Protein AF-A0A519WW58-F1 (afdb_monomer)

Solvent-accessible surface area (backbone atoms only — not comparable to full-atom values): 4530 Å² total; per-residue (Å²): 138,80,89,84,72,72,93,82,86,86,81,83,81,91,70,92,46,54,84,92,35,90,82,34,73,79,92,52,85,65,66,76,53,73,54,50,68,59,52,52,50,49,51,49,22,73,76,65,74,54,84,78,87,68,80,76,89,50,70,79,81,72,108

Secondary structure (DSSP, 8-state):
---S--------------SS-TT-----TTHHHHTHHHHHHHHHHHHHS----SSS--GGGT-

Sequence (63 aa):
SNLDIGKMDSIFIDEDDTIPNKLGVKGIGEVGIVGVAAAIANAIFNATGKRVRNLPITPDKLL

Mean predicted aligned error: 3.98 Å

Foldseek 3Di:
DDPPDDDDDDDDDDDQDPPVHNVSDDDCPVVVCPCPQVVVQVVCCVVQVQRDPDDDDDVVSRD

Structure (mmCIF, N/CA/C/O backbone):
data_AF-A0A519WW58-F1
#
_entry.id   AF-A0A519WW58-F1
#
loop_
_atom_site.group_PDB
_atom_site.id
_atom_site.type_symbol
_atom_site.label_atom_id
_atom_site.label_alt_id
_atom_site.label_comp_id
_atom_site.label_asym_id
_atom_site.label_entity_id
_atom_site.label_seq_id
_atom_site.pdbx_PDB_ins_code
_atom_site.Cartn_x
_atom_site.Cartn_y
_atom_site.Cartn_z
_atom_site.occupancy
_atom_site.B_iso_or_equiv
_atom_site.auth_seq_id
_atom_site.auth_comp_id
_atom_site.auth_asym_id
_atom_site.auth_atom_id
_atom_site.pdbx_PDB_model_num
ATOM 1 N N . SER A 1 1 ? 14.763 -5.263 17.529 1.00 62.44 1 SER A N 1
ATOM 2 C CA . SER A 1 1 ? 14.091 -4.029 17.070 1.00 62.44 1 SER A CA 1
ATOM 3 C C . SER A 1 1 ? 13.499 -4.324 15.703 1.00 62.44 1 SER A C 1
ATOM 5 O O . SER A 1 1 ? 14.124 -5.093 14.990 1.00 62.44 1 SER A O 1
ATOM 7 N N . ASN A 1 2 ? 12.330 -3.767 15.361 1.00 82.94 2 ASN A N 1
ATOM 8 C CA . ASN A 1 2 ? 11.510 -4.094 14.175 1.00 82.94 2 ASN A CA 1
ATOM 9 C C . ASN A 1 2 ? 10.461 -5.215 14.376 1.00 82.94 2 ASN A C 1
ATOM 11 O O . ASN A 1 2 ? 10.548 -6.274 13.767 1.00 82.94 2 ASN A O 1
ATOM 15 N N . LEU A 1 3 ? 9.485 -4.984 15.262 1.00 93.50 3 LEU A N 1
ATOM 16 C CA . LEU A 1 3 ? 8.384 -5.928 15.518 1.00 93.50 3 LEU A CA 1
ATOM 17 C C . LEU A 1 3 ? 7.166 -5.712 14.599 1.00 93.50 3 LEU A C 1
ATOM 19 O O . LEU A 1 3 ? 6.319 -6.593 14.512 1.00 93.50 3 LEU A O 1
ATOM 23 N N . ASP A 1 4 ? 7.089 -4.566 13.919 1.00 93.81 4 ASP A N 1
ATOM 24 C CA . ASP A 1 4 ? 5.898 -4.142 13.169 1.00 93.81 4 ASP A CA 1
ATOM 25 C C . ASP A 1 4 ? 5.961 -4.472 11.667 1.00 93.81 4 ASP A C 1
ATOM 27 O O . ASP A 1 4 ? 4.966 -4.335 10.955 1.00 93.81 4 ASP A O 1
ATOM 31 N N . ILE A 1 5 ? 7.120 -4.901 11.158 1.00 94.19 5 ILE A N 1
ATOM 32 C CA . ILE A 1 5 ? 7.281 -5.257 9.745 1.00 94.19 5 ILE A CA 1
ATOM 33 C C . ILE A 1 5 ? 6.867 -6.713 9.525 1.00 94.19 5 ILE A C 1
ATOM 35 O O . ILE A 1 5 ? 7.507 -7.648 10.005 1.00 94.19 5 ILE A O 1
ATOM 39 N N . GLY A 1 6 ? 5.784 -6.888 8.768 1.00 89.69 6 GLY A N 1
ATOM 40 C CA . GLY A 1 6 ? 5.307 -8.189 8.306 1.00 89.69 6 GLY A CA 1
ATOM 41 C C . GLY A 1 6 ? 6.056 -8.710 7.074 1.00 89.69 6 GLY A C 1
ATOM 42 O O . GLY A 1 6 ? 7.065 -8.155 6.636 1.00 89.69 6 GLY A O 1
ATOM 43 N N . LYS A 1 7 ? 5.529 -9.785 6.478 1.00 94.81 7 LYS A N 1
ATOM 44 C CA . LYS A 1 7 ? 6.032 -10.320 5.206 1.00 94.81 7 LYS A CA 1
ATOM 45 C C . LYS A 1 7 ? 5.861 -9.278 4.096 1.00 94.81 7 LYS A C 1
ATOM 47 O O . LYS A 1 7 ? 4.770 -8.742 3.922 1.00 94.81 7 LYS A O 1
ATOM 52 N N . MET A 1 8 ? 6.922 -9.037 3.332 1.00 94.25 8 MET A N 1
ATOM 53 C CA . MET A 1 8 ? 6.910 -8.171 2.156 1.00 94.25 8 MET A CA 1
ATOM 54 C C . MET A 1 8 ? 7.423 -8.958 0.958 1.00 94.25 8 MET A C 1
ATOM 56 O O . MET A 1 8 ? 8.462 -9.606 1.052 1.00 94.25 8 MET A O 1
ATOM 60 N N . ASP A 1 9 ? 6.704 -8.869 -0.154 1.00 96.06 9 ASP A N 1
ATOM 61 C CA . ASP A 1 9 ? 7.115 -9.414 -1.443 1.00 96.06 9 ASP A CA 1
ATOM 62 C C . ASP A 1 9 ? 7.163 -8.260 -2.456 1.00 96.06 9 ASP A C 1
ATOM 64 O O . ASP A 1 9 ? 6.344 -7.339 -2.398 1.00 96.06 9 ASP A O 1
ATOM 68 N N . SER A 1 10 ? 8.119 -8.301 -3.382 1.00 93.50 10 SER A N 1
ATOM 69 C CA . SER A 1 10 ? 8.214 -7.356 -4.494 1.00 93.50 10 SER A CA 1
ATOM 70 C C . SER A 1 10 ? 8.336 -8.111 -5.809 1.00 93.50 10 SER A C 1
ATOM 72 O O . SER A 1 10 ? 8.952 -9.173 -5.890 1.00 93.50 10 SER A O 1
ATOM 74 N N . ILE A 1 11 ? 7.708 -7.563 -6.844 1.00 95.31 11 ILE A N 1
ATOM 75 C CA . ILE A 1 11 ? 7.723 -8.124 -8.189 1.00 95.31 11 ILE A CA 1
ATOM 76 C C . ILE A 1 11 ? 8.140 -7.001 -9.125 1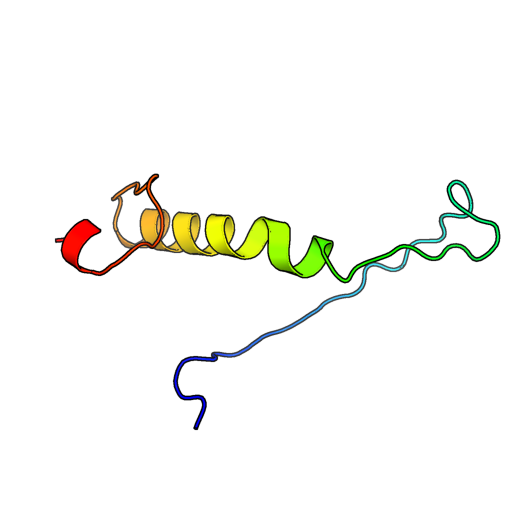.00 95.31 11 ILE A C 1
ATOM 78 O O . ILE A 1 11 ? 7.567 -5.911 -9.086 1.00 95.31 11 ILE A O 1
ATOM 82 N N . PHE A 1 12 ? 9.138 -7.277 -9.955 1.00 91.38 12 PHE A N 1
ATOM 83 C CA . PHE A 1 12 ? 9.507 -6.403 -11.056 1.00 91.38 12 PHE A CA 1
ATOM 84 C C . PHE A 1 12 ? 8.741 -6.841 -12.297 1.00 91.38 12 PHE A C 1
ATOM 86 O O . PHE A 1 12 ? 8.676 -8.030 -12.607 1.00 91.38 12 PHE A O 1
ATOM 93 N N . ILE A 1 13 ? 8.136 -5.871 -12.972 1.00 90.81 13 ILE A N 1
ATOM 94 C CA . ILE A 1 13 ? 7.511 -6.093 -14.270 1.00 90.81 13 ILE A CA 1
ATOM 95 C C . ILE A 1 13 ? 8.620 -5.977 -15.309 1.00 90.81 13 ILE A C 1
ATOM 97 O O . ILE A 1 13 ? 9.351 -4.988 -15.310 1.00 90.81 13 ILE A O 1
ATOM 101 N N . ASP A 1 14 ? 8.751 -6.999 -16.149 1.00 89.19 14 ASP A N 1
ATOM 102 C CA . ASP A 1 14 ? 9.674 -6.975 -17.277 1.00 89.19 14 ASP A CA 1
ATOM 103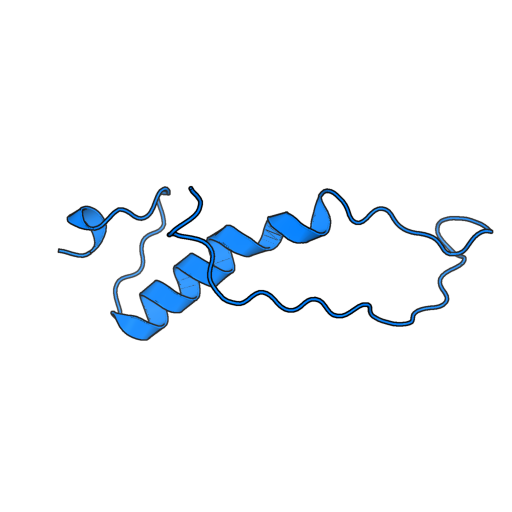 C C . ASP A 1 14 ? 9.047 -6.153 -18.408 1.00 89.19 14 ASP A C 1
ATOM 105 O O . ASP A 1 14 ? 7.973 -6.490 -18.914 1.00 89.19 14 ASP A O 1
ATOM 109 N N . GLU A 1 15 ? 9.671 -5.029 -18.740 1.00 88.12 15 GLU A N 1
ATOM 110 C CA . GLU A 1 15 ? 9.193 -4.080 -19.742 1.00 88.12 15 GLU A CA 1
ATOM 111 C C . GLU A 1 15 ? 10.393 -3.475 -20.475 1.00 88.12 15 GLU A C 1
ATOM 113 O O . GLU A 1 15 ? 11.309 -2.943 -19.846 1.00 88.12 15 GLU A O 1
ATOM 118 N N . ASP A 1 16 ? 10.362 -3.519 -21.808 1.00 90.62 16 ASP A N 1
ATOM 119 C CA . ASP A 1 16 ? 11.294 -2.784 -22.662 1.00 90.62 16 ASP A CA 1
ATOM 120 C C . ASP A 1 16 ? 10.649 -1.456 -23.080 1.00 90.62 16 ASP A C 1
ATOM 122 O O . ASP A 1 16 ? 9.744 -1.425 -23.917 1.00 90.62 16 ASP A O 1
ATOM 126 N N . ASP A 1 17 ? 11.085 -0.355 -22.461 1.00 91.69 17 ASP A N 1
ATOM 127 C CA . ASP A 1 17 ? 10.577 0.984 -22.760 1.00 91.69 17 ASP A CA 1
ATOM 128 C C . ASP A 1 17 ? 11.705 1.995 -22.978 1.00 91.69 17 ASP A C 1
ATOM 130 O O . ASP A 1 17 ? 12.185 2.656 -22.056 1.00 91.69 17 ASP A O 1
ATOM 134 N N . THR A 1 18 ? 12.083 2.164 -24.242 1.00 95.56 18 THR A N 1
ATOM 135 C CA . THR A 1 18 ? 13.119 3.111 -24.675 1.00 95.56 18 THR A CA 1
ATOM 136 C C . THR A 1 18 ? 12.596 4.524 -24.962 1.00 95.56 18 THR A C 1
ATOM 138 O O . THR A 1 18 ? 13.385 5.397 -25.340 1.00 95.56 18 THR A O 1
ATOM 141 N N . ILE A 1 19 ? 11.295 4.793 -24.766 1.00 95.25 19 ILE A N 1
ATOM 142 C CA . ILE A 1 19 ? 10.693 6.115 -25.021 1.00 95.25 19 ILE A CA 1
ATOM 143 C C . ILE A 1 19 ? 11.291 7.192 -24.093 1.00 95.25 19 ILE A C 1
ATOM 145 O O . ILE A 1 19 ? 11.675 8.252 -24.598 1.00 95.25 19 ILE A O 1
ATOM 149 N N . PRO A 1 20 ? 11.423 6.978 -22.764 1.00 92.25 20 PRO A N 1
ATOM 150 C CA . PRO A 1 20 ? 11.924 8.006 -21.853 1.00 92.25 20 PRO A CA 1
ATOM 151 C C . PRO A 1 20 ? 13.443 8.187 -21.932 1.00 92.25 20 PRO A C 1
ATOM 153 O O . PRO A 1 20 ? 13.952 9.280 -21.687 1.00 92.25 20 PRO A O 1
ATOM 156 N N . ASN A 1 21 ? 14.187 7.113 -22.216 1.00 93.25 21 ASN A N 1
ATOM 157 C CA . ASN A 1 21 ? 15.637 7.141 -22.390 1.00 93.25 21 ASN A CA 1
ATOM 158 C C . ASN A 1 21 ? 16.147 5.893 -23.127 1.00 93.25 21 ASN A C 1
ATOM 160 O O . ASN A 1 21 ? 15.549 4.825 -23.071 1.00 93.25 21 ASN A O 1
ATOM 164 N N . LYS A 1 22 ? 17.329 6.017 -23.743 1.00 93.88 22 LYS A N 1
ATOM 165 C CA . LYS A 1 22 ? 17.977 4.945 -24.521 1.00 93.88 22 LYS A CA 1
ATOM 166 C C . LYS A 1 22 ? 18.334 3.692 -23.715 1.00 93.88 22 LYS A C 1
ATOM 168 O O . LYS A 1 22 ? 18.6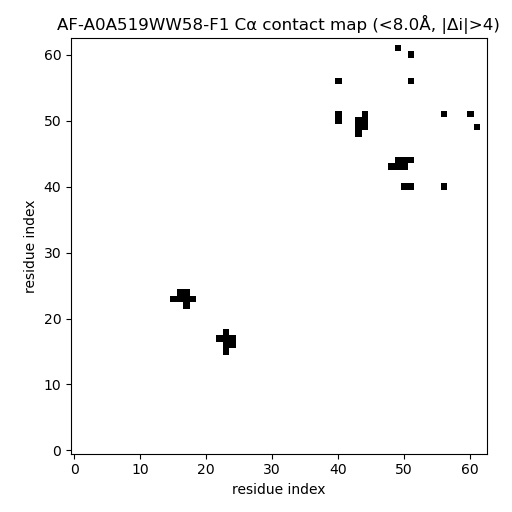12 2.667 -24.322 1.00 93.88 22 LYS A O 1
ATOM 173 N N . LEU A 1 23 ? 18.413 3.796 -22.387 1.00 93.50 23 LEU A N 1
ATOM 174 C CA . LEU A 1 23 ? 18.771 2.676 -21.514 1.00 93.50 23 LEU A CA 1
ATOM 175 C C . LEU A 1 23 ? 17.553 1.836 -21.115 1.00 93.50 23 LEU A C 1
ATOM 177 O O . LEU A 1 23 ? 17.737 0.784 -20.516 1.00 93.50 23 LEU A O 1
ATOM 181 N N . GLY A 1 24 ? 16.333 2.299 -21.399 1.00 91.88 24 GLY A N 1
ATOM 182 C CA . GLY A 1 24 ? 15.111 1.594 -21.020 1.00 91.88 24 GLY A CA 1
ATOM 183 C C . GLY A 1 24 ? 14.787 1.640 -19.522 1.00 91.88 24 GLY A C 1
ATOM 184 O O . GLY A 1 24 ? 13.910 0.922 -19.055 1.00 91.88 24 GLY A O 1
ATOM 185 N N . VAL A 1 25 ? 15.504 2.450 -18.731 1.00 91.12 25 VAL A N 1
ATOM 186 C CA . VAL A 1 25 ? 15.405 2.425 -17.260 1.00 91.12 25 VAL A CA 1
ATOM 187 C C . VAL A 1 25 ? 14.438 3.474 -16.725 1.00 91.12 25 VAL A C 1
ATOM 189 O O . VAL A 1 25 ? 14.306 4.562 -17.280 1.00 91.12 25 VAL A O 1
ATOM 192 N N . LYS A 1 26 ? 13.796 3.193 -15.590 1.00 91.50 26 LYS A N 1
ATOM 193 C CA . LYS A 1 26 ? 12.880 4.123 -14.914 1.00 91.50 26 LYS A CA 1
ATOM 194 C C . LYS A 1 26 ? 13.231 4.233 -13.431 1.00 91.50 26 LYS A C 1
ATOM 196 O O . LYS A 1 26 ? 13.757 3.298 -12.831 1.00 91.50 26 LYS A O 1
ATOM 201 N N . GLY A 1 27 ? 12.944 5.386 -12.832 1.00 90.50 27 GLY A N 1
ATOM 202 C CA . GLY A 1 27 ? 13.091 5.579 -11.389 1.00 90.50 27 GLY A CA 1
ATOM 203 C C . GLY A 1 27 ? 11.960 4.891 -10.621 1.00 90.50 27 GLY A C 1
ATOM 204 O O . GLY A 1 27 ? 10.798 5.050 -10.982 1.00 90.50 27 GLY A O 1
ATOM 205 N N . ILE A 1 28 ? 12.290 4.156 -9.551 1.00 92.44 28 ILE A N 1
ATOM 206 C CA . ILE A 1 28 ? 11.302 3.416 -8.736 1.00 92.44 28 ILE A CA 1
ATOM 207 C C . ILE A 1 28 ? 11.259 3.834 -7.258 1.00 92.44 28 ILE A C 1
ATOM 209 O O . ILE A 1 28 ? 10.360 3.421 -6.528 1.00 92.44 28 ILE A O 1
ATOM 213 N N . GLY A 1 29 ? 12.201 4.673 -6.811 1.00 92.69 29 GLY A N 1
ATOM 214 C CA . GLY A 1 29 ? 12.3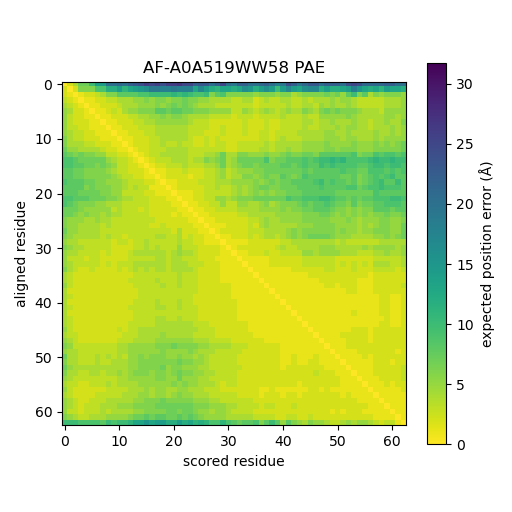61 5.025 -5.394 1.00 92.69 29 GLY A CA 1
ATOM 215 C C . GLY A 1 29 ? 11.109 5.640 -4.761 1.00 92.69 29 GLY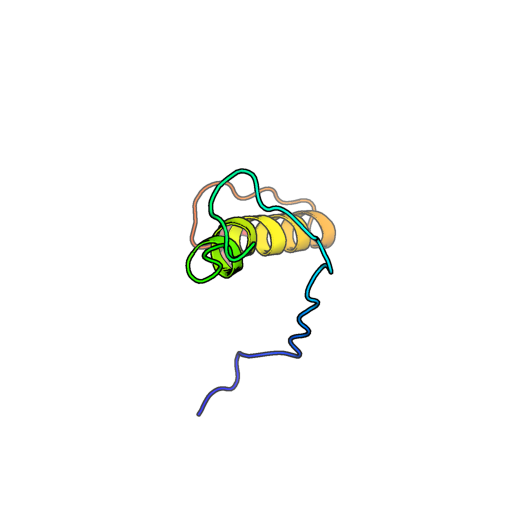 A C 1
ATOM 216 O O . GLY A 1 29 ? 10.764 5.303 -3.634 1.00 92.69 29 GLY A O 1
ATOM 217 N N . GLU A 1 30 ? 10.394 6.488 -5.501 1.00 95.62 30 GLU A N 1
ATOM 218 C CA . GLU A 1 30 ? 9.144 7.098 -5.032 1.00 95.62 30 GLU A CA 1
ATOM 219 C C . GLU A 1 30 ? 7.935 6.193 -5.296 1.00 95.62 30 GLU A C 1
ATOM 221 O O . GLU A 1 30 ? 7.078 6.020 -4.432 1.00 95.62 30 GLU A O 1
ATOM 226 N N . VAL A 1 31 ? 7.877 5.558 -6.470 1.00 92.38 31 VAL A N 1
ATOM 227 C CA . VAL A 1 31 ? 6.725 4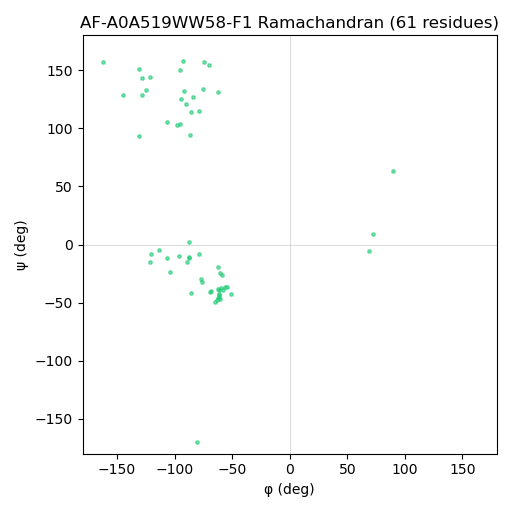.755 -6.915 1.00 92.38 31 VAL A CA 1
ATOM 228 C C . VAL A 1 31 ? 6.385 3.642 -5.922 1.00 92.38 31 VAL A C 1
ATOM 230 O O . VAL A 1 31 ? 5.207 3.389 -5.667 1.00 92.38 31 VAL A O 1
ATOM 233 N N . GLY A 1 32 ? 7.399 3.028 -5.303 1.00 92.38 32 GLY A N 1
ATOM 234 C CA . GLY A 1 32 ? 7.207 1.952 -4.330 1.00 92.38 32 GLY A CA 1
ATOM 235 C C . GLY A 1 32 ? 6.391 2.337 -3.089 1.00 92.38 32 GLY A C 1
ATOM 236 O O . GLY A 1 32 ? 5.778 1.459 -2.485 1.00 92.38 32 GLY A O 1
ATOM 237 N N . ILE A 1 33 ? 6.337 3.622 -2.710 1.00 95.81 33 ILE A N 1
ATOM 238 C CA . ILE A 1 33 ? 5.634 4.071 -1.495 1.00 95.81 33 ILE A CA 1
ATOM 239 C C . ILE A 1 33 ? 4.287 4.756 -1.775 1.00 95.81 33 ILE A C 1
ATOM 241 O O . ILE A 1 33 ? 3.407 4.729 -0.912 1.00 95.81 33 ILE A O 1
ATOM 245 N N . VAL A 1 34 ? 4.080 5.314 -2.978 1.00 96.75 34 VAL A N 1
ATOM 246 C CA . VAL A 1 34 ? 2.907 6.156 -3.322 1.00 96.75 34 VAL A CA 1
ATOM 247 C C . VAL A 1 34 ? 1.569 5.493 -2.966 1.00 96.75 34 VAL A C 1
ATOM 249 O O . VAL A 1 34 ? 0.675 6.145 -2.429 1.00 96.75 34 VAL A O 1
ATOM 252 N N . GLY A 1 35 ? 1.421 4.193 -3.236 1.00 96.12 35 GLY A N 1
ATOM 253 C CA . GLY A 1 35 ? 0.167 3.463 -3.018 1.00 96.12 35 GLY A CA 1
ATOM 254 C C . GLY A 1 35 ? -0.019 2.864 -1.619 1.00 96.12 35 GLY A C 1
ATOM 255 O O . GLY A 1 35 ? -1.123 2.427 -1.289 1.00 96.12 35 GLY A O 1
ATOM 256 N N . VAL A 1 36 ? 1.023 2.828 -0.784 1.00 96.81 36 VAL A N 1
ATOM 257 C CA . VAL A 1 36 ? 1.054 1.974 0.419 1.00 96.81 36 VAL A CA 1
ATOM 258 C C . VAL A 1 36 ? 0.000 2.382 1.449 1.00 96.81 36 VAL A C 1
ATOM 260 O O . VAL A 1 36 ? -0.787 1.546 1.894 1.00 96.81 36 VAL A O 1
ATOM 263 N N . ALA A 1 37 ? -0.084 3.671 1.796 1.00 97.38 37 ALA A N 1
ATOM 264 C CA . ALA A 1 37 ? -1.055 4.148 2.786 1.00 97.38 37 ALA A CA 1
ATOM 265 C C . ALA A 1 37 ? -2.510 3.921 2.335 1.00 97.38 37 ALA A C 1
ATOM 267 O O . ALA A 1 37 ? -3.362 3.541 3.140 1.00 97.38 37 ALA A O 1
ATOM 268 N N . ALA A 1 38 ? -2.793 4.103 1.041 1.00 97.69 38 ALA A N 1
ATOM 269 C CA . ALA A 1 38 ? -4.117 3.871 0.471 1.00 97.69 38 ALA A CA 1
ATOM 270 C C . ALA A 1 38 ? -4.483 2.376 0.454 1.00 97.69 38 ALA A C 1
ATOM 272 O O . ALA A 1 38 ? -5.616 2.023 0.789 1.00 97.69 38 ALA A O 1
ATOM 273 N N . ALA A 1 39 ? -3.530 1.498 0.123 1.00 97.81 39 ALA A N 1
ATOM 274 C CA . ALA A 1 39 ? -3.719 0.048 0.164 1.00 97.81 39 ALA A CA 1
ATOM 275 C C . ALA A 1 39 ? -4.057 -0.434 1.585 1.00 97.81 39 ALA A C 1
ATOM 277 O O . ALA A 1 39 ? -5.053 -1.135 1.775 1.00 97.81 39 ALA A O 1
ATOM 278 N N . ILE A 1 40 ? -3.309 0.027 2.595 1.00 97.44 40 ILE A N 1
ATOM 279 C CA . ILE A 1 40 ? -3.586 -0.271 4.010 1.00 97.44 40 ILE A CA 1
ATOM 280 C C . ILE A 1 40 ? -4.961 0.278 4.420 1.00 97.44 40 ILE A C 1
ATOM 282 O O . ILE A 1 40 ? -5.761 -0.439 5.021 1.00 97.44 40 ILE A O 1
ATOM 286 N N . ALA A 1 41 ? -5.294 1.518 4.050 1.00 98.31 41 ALA A N 1
ATOM 287 C CA . ALA A 1 41 ? -6.602 2.100 4.353 1.00 98.31 41 ALA A CA 1
ATOM 288 C C . ALA A 1 41 ? -7.761 1.296 3.737 1.00 98.31 41 ALA A C 1
ATOM 290 O O . ALA A 1 41 ? -8.833 1.184 4.343 1.00 98.31 41 ALA A O 1
ATOM 291 N N . ASN A 1 42 ? -7.580 0.759 2.526 1.00 98.50 42 ASN A N 1
ATOM 292 C CA . ASN A 1 42 ? -8.553 -0.112 1.862 1.00 98.50 42 ASN A CA 1
ATOM 293 C C . ASN A 1 42 ? -8.678 -1.464 2.566 1.00 98.50 42 ASN A C 1
ATOM 295 O O . ASN A 1 42 ? -9.801 -1.925 2.751 1.00 98.50 42 ASN A O 1
ATOM 299 N N . ALA A 1 43 ? -7.572 -2.051 3.027 1.00 98.25 43 ALA A N 1
ATOM 300 C CA . ALA A 1 43 ? -7.596 -3.275 3.824 1.00 98.25 43 ALA A CA 1
ATOM 301 C C . ALA A 1 43 ? -8.363 -3.084 5.145 1.00 98.25 43 ALA A C 1
ATOM 303 O O . ALA A 1 43 ? -9.208 -3.908 5.489 1.00 98.25 43 ALA A O 1
ATOM 304 N N . ILE A 1 44 ? -8.151 -1.958 5.838 1.00 98.31 44 ILE A N 1
ATOM 305 C CA . ILE A 1 44 ? -8.897 -1.607 7.059 1.00 98.31 44 ILE A CA 1
ATOM 306 C C . ILE A 1 44 ? -10.393 -1.455 6.762 1.00 98.31 44 ILE A C 1
ATOM 308 O O . ILE A 1 44 ? -11.222 -2.004 7.488 1.00 98.31 44 ILE A O 1
ATOM 312 N N . PHE A 1 45 ? -10.753 -0.748 5.687 1.00 98.44 45 PHE A N 1
ATOM 313 C CA . PHE A 1 45 ? -12.154 -0.612 5.279 1.00 98.44 45 PHE A CA 1
ATOM 314 C C . PHE A 1 45 ? -12.783 -1.969 4.944 1.00 98.44 45 PHE A C 1
ATOM 316 O O . PHE A 1 45 ? -13.888 -2.245 5.395 1.00 98.44 45 PHE A O 1
ATOM 323 N N . ASN A 1 46 ? -12.071 -2.833 4.219 1.00 98.62 46 ASN A N 1
ATOM 324 C CA . ASN A 1 46 ? -12.528 -4.184 3.903 1.00 98.62 46 ASN A CA 1
ATOM 325 C C . ASN A 1 46 ? -12.748 -5.036 5.166 1.00 98.62 46 ASN A C 1
ATOM 327 O O . ASN A 1 46 ? -13.716 -5.782 5.239 1.00 98.62 46 ASN A O 1
ATOM 331 N N . ALA A 1 47 ? -11.875 -4.907 6.168 1.00 98.12 47 ALA A N 1
ATOM 332 C CA . ALA A 1 47 ? -11.959 -5.673 7.410 1.00 98.12 47 ALA A CA 1
ATOM 333 C C . ALA A 1 47 ? -13.031 -5.159 8.389 1.00 98.12 47 ALA A C 1
ATOM 335 O O . ALA A 1 47 ? -13.557 -5.937 9.179 1.00 98.12 47 ALA A O 1
ATOM 336 N N . THR A 1 48 ? -13.333 -3.857 8.375 1.00 97.94 48 THR A N 1
ATOM 337 C CA . THR A 1 48 ? -14.141 -3.212 9.432 1.00 97.94 48 THR A CA 1
ATOM 338 C C . THR A 1 48 ? -15.417 -2.534 8.935 1.00 97.94 48 THR A C 1
ATOM 340 O O . THR A 1 48 ? -16.249 -2.134 9.744 1.00 97.94 48 THR A O 1
ATOM 343 N N . GLY A 1 49 ? -15.558 -2.308 7.628 1.00 97.62 49 GLY A N 1
ATOM 344 C CA . GLY A 1 49 ? -16.595 -1.450 7.044 1.00 97.62 49 GLY A CA 1
ATOM 345 C C . GLY A 1 49 ? -16.431 0.051 7.344 1.00 97.62 49 GLY A C 1
ATOM 346 O O . GLY A 1 49 ? -17.163 0.868 6.784 1.00 97.62 49 GLY A O 1
ATOM 347 N N . LYS A 1 50 ? -15.466 0.460 8.185 1.00 97.56 50 LYS A N 1
ATOM 348 C CA . LYS A 1 50 ? -15.235 1.864 8.565 1.00 97.56 50 LYS A CA 1
ATOM 349 C C . LYS A 1 50 ? -14.251 2.531 7.597 1.00 97.56 50 LYS A C 1
ATOM 351 O O . LYS A 1 50 ? -13.109 2.104 7.431 1.00 97.56 50 LYS A O 1
ATOM 356 N N . ARG A 1 51 ? -14.683 3.606 6.927 1.00 97.75 51 ARG A N 1
ATOM 357 C CA . ARG A 1 51 ? -13.862 4.354 5.955 1.00 97.75 51 ARG A CA 1
ATOM 358 C C . ARG A 1 51 ? -13.234 5.586 6.611 1.00 97.75 5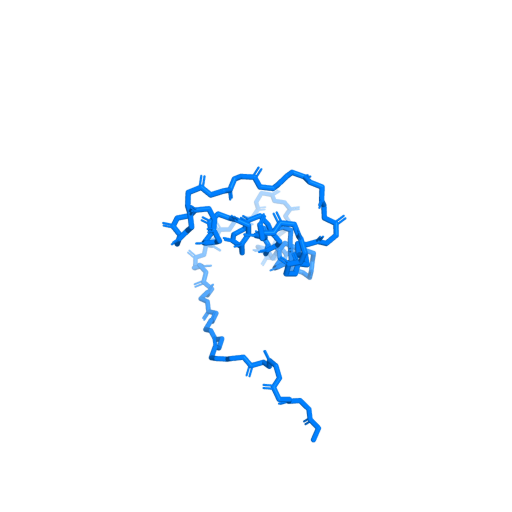1 ARG A C 1
ATOM 360 O O . ARG A 1 51 ? -13.886 6.617 6.743 1.00 97.75 51 ARG A O 1
ATOM 367 N N . VAL A 1 52 ? -11.947 5.509 6.942 1.00 97.31 52 VAL A N 1
ATOM 368 C CA . VAL A 1 52 ? -11.172 6.644 7.474 1.00 97.31 52 VAL A CA 1
ATOM 369 C C . VAL A 1 52 ? -10.444 7.359 6.334 1.00 97.31 52 VAL A C 1
ATOM 371 O O . VAL A 1 52 ? -9.711 6.727 5.578 1.00 97.31 52 VAL A O 1
ATOM 374 N N . ARG A 1 53 ? -10.653 8.675 6.196 1.00 96.81 53 ARG A N 1
ATOM 375 C CA . ARG A 1 53 ? -10.006 9.515 5.162 1.00 96.81 53 ARG A CA 1
ATOM 376 C C . ARG A 1 53 ? -8.906 10.435 5.699 1.00 96.81 53 ARG A C 1
ATOM 378 O O . ARG A 1 53 ? -8.142 10.979 4.914 1.00 96.81 53 ARG A O 1
ATOM 385 N N . ASN A 1 54 ? -8.800 10.563 7.022 1.00 96.62 54 ASN A N 1
ATOM 386 C CA . ASN A 1 54 ? -7.812 11.408 7.689 1.00 96.62 54 ASN A CA 1
ATOM 387 C C . ASN A 1 54 ? -6.724 10.537 8.323 1.00 96.62 54 ASN A C 1
ATOM 389 O O . ASN A 1 54 ? -6.960 9.902 9.356 1.00 96.62 54 ASN A O 1
ATOM 393 N N . LEU A 1 55 ? -5.544 10.515 7.707 1.00 96.69 55 LEU A N 1
ATOM 394 C CA . LEU A 1 55 ? -4.371 9.791 8.201 1.00 96.69 55 LEU A CA 1
ATOM 395 C C . LEU A 1 55 ? -3.720 10.513 9.405 1.00 96.69 55 LEU A C 1
ATOM 397 O O . LEU A 1 55 ? -3.929 11.716 9.564 1.00 96.69 55 LEU A O 1
ATOM 401 N N . PRO A 1 56 ? -2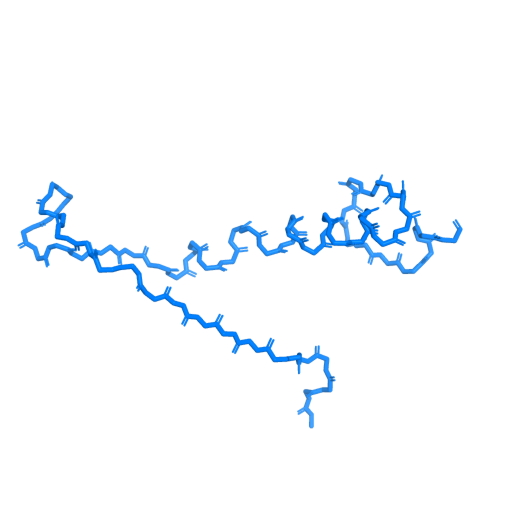.951 9.809 10.261 1.00 97.56 56 PRO A N 1
ATOM 402 C CA . PRO A 1 56 ? -2.780 8.348 10.307 1.00 97.56 56 PRO A CA 1
ATOM 403 C C . PRO A 1 56 ? -4.050 7.635 10.799 1.00 97.56 56 PRO A C 1
ATOM 405 O O . PRO A 1 56 ? -4.851 8.233 11.513 1.00 97.56 56 PRO A O 1
ATOM 408 N N . ILE A 1 57 ? -4.260 6.370 10.423 1.00 97.81 57 ILE A N 1
ATOM 409 C CA . ILE A 1 57 ? -5.411 5.579 10.898 1.00 97.81 57 ILE A CA 1
ATOM 410 C C . ILE A 1 57 ? -5.034 4.920 12.225 1.00 97.81 57 ILE A C 1
ATOM 412 O O . ILE A 1 57 ? -4.414 3.863 12.249 1.00 97.81 57 ILE A O 1
ATOM 416 N N . THR A 1 58 ? -5.372 5.579 13.325 1.00 97.50 58 THR A N 1
ATOM 417 C CA . THR A 1 58 ? -5.128 5.105 14.690 1.00 97.50 58 THR A CA 1
ATOM 418 C C . THR A 1 58 ? -6.340 4.327 15.229 1.00 97.50 58 THR A C 1
ATOM 420 O O . THR A 1 58 ? -7.449 4.511 14.716 1.00 97.50 58 THR A O 1
ATOM 423 N N . PRO A 1 59 ? -6.173 3.448 16.240 1.00 95.81 59 PRO A N 1
ATOM 424 C CA . PRO A 1 59 ? -7.270 2.632 16.769 1.00 95.81 59 PRO A CA 1
ATOM 425 C C . PRO A 1 59 ? -8.501 3.428 17.222 1.00 95.81 59 PRO A 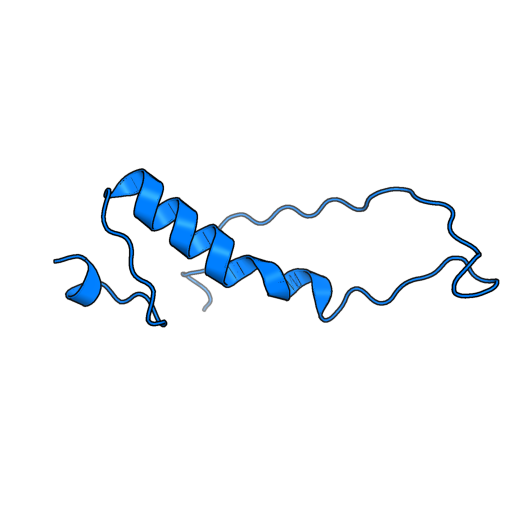C 1
ATOM 427 O O . PRO A 1 59 ? -9.618 2.998 16.962 1.00 95.81 59 PRO A O 1
ATOM 430 N N . ASP A 1 60 ? -8.324 4.614 17.811 1.00 96.56 60 ASP A N 1
ATOM 431 C CA . ASP A 1 60 ? -9.411 5.516 18.229 1.00 96.56 60 ASP A CA 1
ATOM 432 C C . ASP A 1 60 ? -10.327 5.947 17.072 1.00 96.56 60 ASP A C 1
ATOM 434 O O . ASP A 1 60 ? -11.512 6.186 17.285 1.00 96.56 60 ASP A O 1
ATOM 438 N N . LYS A 1 61 ? -9.822 5.966 15.831 1.00 96.38 61 LYS A N 1
ATOM 439 C CA . LYS A 1 61 ? -10.621 6.263 14.629 1.00 96.38 61 LYS A CA 1
ATOM 440 C C . LYS A 1 61 ? -11.469 5.076 14.159 1.00 96.38 61 LYS A C 1
ATOM 442 O O . LYS A 1 61 ? -12.253 5.225 13.221 1.00 96.38 61 LYS A O 1
ATOM 447 N N . LEU A 1 62 ? -11.281 3.900 14.760 1.00 94.81 62 LEU A N 1
ATOM 448 C CA . LEU A 1 62 ? -11.995 2.659 14.454 1.00 94.81 62 LEU A CA 1
ATOM 449 C C . LEU A 1 62 ? -12.885 2.178 15.603 1.00 94.81 62 LEU A C 1
ATOM 451 O O . LEU A 1 62 ? -13.610 1.201 15.400 1.00 94.81 62 LEU A O 1
ATOM 455 N N . LEU A 1 63 ? -12.865 2.837 16.765 1.00 89.50 63 LEU A N 1
ATOM 456 C CA . LEU A 1 63 ? -13.769 2.552 17.884 1.00 89.50 63 LEU A CA 1
ATOM 457 C C . LEU A 1 63 ? -15.173 3.117 17.629 1.00 89.50 63 LEU A C 1
ATOM 459 O O . LEU A 1 63 ? -15.311 4.043 16.797 1.00 89.50 63 LEU A O 1
#

pLDDT: mean 94.21, std 5.13, range [62.44, 98.62]

Radius of gyration: 17.12 Å; Cα contacts (8 Å, |Δi|>4): 19; chains: 1; bounding box: 35×22×43 Å